Protein AF-A0A349QXK0-F1 (afdb_monomer_lite)

Structure (mmCIF, N/CA/C/O backbone):
data_AF-A0A349QXK0-F1
#
_entry.id   AF-A0A349QXK0-F1
#
loop_
_atom_site.group_PDB
_atom_site.id
_atom_site.type_symbol
_atom_site.label_atom_id
_atom_site.label_alt_id
_atom_site.label_comp_id
_atom_site.label_asym_id
_atom_site.label_entity_id
_atom_site.label_seq_id
_atom_site.pdbx_PDB_ins_code
_atom_site.Cartn_x
_atom_site.Cartn_y
_atom_site.Cartn_z
_atom_site.occupancy
_atom_site.B_iso_or_equiv
_atom_site.auth_seq_id
_atom_site.auth_comp_id
_atom_site.auth_asym_id
_atom_site.auth_atom_id
_atom_site.pdbx_PDB_model_num
ATOM 1 N N . ALA A 1 1 ? -2.254 -8.155 0.607 1.00 58.53 1 ALA A N 1
ATOM 2 C CA . ALA A 1 1 ? -0.820 -8.429 0.805 1.00 58.53 1 ALA A CA 1
ATOM 3 C C . ALA A 1 1 ? -0.044 -7.136 0.569 1.00 58.53 1 ALA A C 1
ATOM 5 O O . ALA A 1 1 ? 0.030 -6.718 -0.578 1.00 58.53 1 ALA A O 1
ATOM 6 N N . PRO A 1 2 ? 0.496 -6.487 1.614 1.00 61.28 2 PRO A N 1
ATOM 7 C CA . PRO A 1 2 ? 1.165 -5.187 1.478 1.00 61.28 2 PRO A CA 1
ATOM 8 C C . PRO A 1 2 ? 2.368 -5.225 0.517 1.00 61.28 2 PRO A C 1
ATOM 10 O O . PRO A 1 2 ? 2.682 -4.225 -0.120 1.00 61.28 2 PRO A O 1
ATOM 13 N N . LEU A 1 3 ? 3.011 -6.390 0.374 1.00 63.22 3 LEU A N 1
ATOM 14 C CA . LEU A 1 3 ? 4.123 -6.616 -0.550 1.00 63.22 3 LEU A CA 1
ATOM 15 C C . LEU A 1 3 ? 3.700 -6.568 -2.027 1.00 63.22 3 LEU A C 1
ATOM 17 O O . LEU A 1 3 ? 4.463 -6.087 -2.855 1.00 63.22 3 LEU A O 1
ATOM 21 N N . ALA A 1 4 ? 2.486 -7.020 -2.356 1.00 72.19 4 ALA A N 1
ATOM 22 C CA . ALA A 1 4 ? 1.975 -6.990 -3.727 1.00 72.19 4 ALA A CA 1
ATOM 23 C C . ALA A 1 4 ? 1.732 -5.552 -4.206 1.00 72.19 4 ALA A C 1
ATOM 25 O O . ALA A 1 4 ? 2.012 -5.239 -5.357 1.00 72.19 4 ALA A O 1
ATOM 26 N N . ASP A 1 5 ? 1.283 -4.664 -3.312 1.00 74.56 5 ASP A N 1
ATOM 27 C CA . ASP A 1 5 ? 1.100 -3.245 -3.634 1.00 74.56 5 ASP A CA 1
ATOM 28 C C . ASP A 1 5 ? 2.465 -2.528 -3.806 1.00 74.56 5 ASP A C 1
ATOM 30 O O . ASP A 1 5 ? 2.615 -1.674 -4.676 1.00 74.56 5 ASP A O 1
ATOM 34 N N . ILE A 1 6 ? 3.495 -2.908 -3.031 1.00 74.31 6 ILE A N 1
ATOM 35 C CA . ILE A 1 6 ? 4.876 -2.410 -3.216 1.00 74.31 6 ILE A CA 1
ATOM 36 C C . ILE A 1 6 ? 5.444 -2.903 -4.548 1.00 74.31 6 ILE A C 1
ATOM 38 O O . ILE A 1 6 ? 6.015 -2.124 -5.306 1.00 74.31 6 ILE A O 1
ATOM 42 N N . PHE A 1 7 ? 5.268 -4.190 -4.847 1.00 71.44 7 PHE A N 1
ATOM 43 C CA . PHE A 1 7 ? 5.701 -4.784 -6.106 1.00 71.44 7 PHE A CA 1
ATOM 44 C C . PHE A 1 7 ? 5.003 -4.126 -7.297 1.00 71.44 7 PHE A C 1
ATOM 46 O O . PHE A 1 7 ? 5.656 -3.797 -8.280 1.00 71.44 7 PHE A O 1
ATOM 53 N N . MET A 1 8 ? 3.709 -3.826 -7.166 1.00 75.56 8 MET A N 1
ATOM 54 C CA . MET A 1 8 ? 2.969 -3.002 -8.114 1.00 75.56 8 MET A CA 1
ATOM 55 C C . MET A 1 8 ? 3.605 -1.622 -8.290 1.00 75.56 8 MET A C 1
ATOM 57 O O . MET A 1 8 ? 3.776 -1.200 -9.425 1.00 75.56 8 MET A O 1
ATOM 61 N N . LEU A 1 9 ? 3.921 -0.901 -7.212 1.00 76.38 9 LEU A N 1
ATOM 62 C CA . LEU A 1 9 ? 4.516 0.435 -7.309 1.00 76.38 9 LEU A CA 1
ATOM 63 C C . LEU A 1 9 ? 5.865 0.395 -8.027 1.00 76.38 9 LEU A C 1
ATOM 65 O O . LEU A 1 9 ? 6.094 1.187 -8.934 1.00 76.38 9 LEU A O 1
ATOM 69 N N . PHE A 1 10 ? 6.725 -0.563 -7.681 1.00 77.81 10 PHE A N 1
ATOM 70 C CA . PHE A 1 10 ? 7.987 -0.784 -8.390 1.00 77.81 10 PHE A CA 1
ATOM 71 C C . PHE A 1 10 ? 7.766 -1.114 -9.865 1.00 77.81 10 PHE A C 1
ATOM 73 O O . PHE A 1 10 ? 8.476 -0.605 -10.728 1.00 77.81 10 PHE A O 1
ATOM 80 N N . SER A 1 11 ? 6.761 -1.935 -10.153 1.00 73.00 11 SER A N 1
ATOM 81 C CA . SER A 1 11 ? 6.412 -2.331 -11.509 1.00 73.00 11 SER A CA 1
ATOM 82 C C . SER A 1 11 ? 5.839 -1.161 -12.323 1.00 73.00 11 SER A C 1
ATOM 84 O O . SER A 1 11 ? 6.241 -0.974 -13.464 1.00 73.00 11 SER A O 1
ATOM 86 N N . LEU A 1 12 ? 4.980 -0.320 -11.734 1.00 73.69 12 LEU A N 1
ATOM 87 C CA . LEU A 1 12 ? 4.449 0.915 -12.329 1.00 73.69 12 LEU A CA 1
ATOM 88 C C . LEU A 1 12 ? 5.565 1.909 -12.634 1.00 73.69 12 LEU A C 1
ATOM 90 O O . LEU A 1 12 ? 5.604 2.479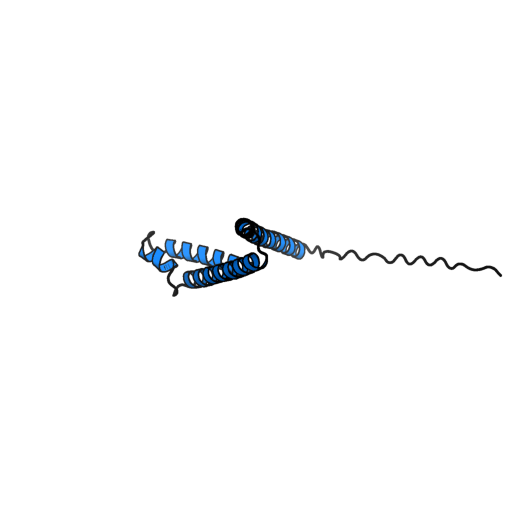 -13.718 1.00 73.69 12 LEU A O 1
ATOM 94 N N . VAL A 1 13 ? 6.480 2.098 -11.684 1.00 76.75 13 VAL A N 1
ATOM 95 C CA . VAL A 1 13 ? 7.639 2.979 -11.846 1.00 76.75 13 VAL A CA 1
ATOM 96 C C . VAL A 1 13 ? 8.541 2.453 -12.963 1.00 76.75 13 VAL A C 1
ATOM 98 O O . VAL A 1 13 ? 8.901 3.209 -13.858 1.00 76.75 13 VAL A O 1
ATOM 101 N N . SER A 1 14 ? 8.834 1.151 -12.981 1.00 72.25 14 SER A N 1
ATOM 102 C CA . SER A 1 14 ? 9.607 0.507 -14.050 1.00 72.25 14 SER A CA 1
ATOM 103 C C . SER A 1 14 ? 8.918 0.598 -15.418 1.00 72.25 14 SER A C 1
ATOM 105 O O . SER A 1 14 ? 9.579 0.909 -16.407 1.00 72.25 14 SER A O 1
ATOM 107 N N . GLY A 1 15 ? 7.600 0.392 -15.482 1.00 72.75 15 GLY A N 1
ATOM 108 C CA . GLY A 1 15 ? 6.805 0.550 -16.699 1.00 72.75 15 GLY A CA 1
ATOM 109 C C . GLY A 1 15 ? 6.789 1.994 -17.202 1.00 72.75 15 GLY A C 1
ATOM 110 O O . GLY A 1 15 ? 6.918 2.228 -18.400 1.00 72.75 15 GLY A O 1
ATOM 111 N N . LEU A 1 16 ? 6.721 2.975 -16.298 1.00 70.56 16 LEU A N 1
ATOM 112 C CA . LEU A 1 16 ? 6.795 4.396 -16.639 1.00 70.56 16 LEU A CA 1
ATOM 113 C C . LEU A 1 16 ? 8.179 4.787 -17.182 1.00 70.56 16 LEU A C 1
ATOM 115 O O . LEU A 1 16 ? 8.261 5.524 -18.161 1.00 70.56 16 LEU A O 1
ATOM 119 N N . PHE A 1 17 ? 9.260 4.260 -16.599 1.00 69.12 17 PHE A N 1
ATOM 120 C CA . PHE A 1 17 ? 10.612 4.439 -17.137 1.00 69.12 17 PHE A CA 1
ATOM 121 C C . PHE A 1 17 ? 10.774 3.782 -18.516 1.00 69.12 17 PHE A C 1
ATOM 123 O O . PHE A 1 17 ? 11.395 4.372 -19.394 1.00 69.12 17 PHE A O 1
ATOM 130 N N . SER A 1 18 ? 10.140 2.629 -18.748 1.00 66.19 18 SER A N 1
ATOM 131 C CA . SER A 1 18 ? 10.135 1.964 -20.059 1.00 66.19 18 SER A CA 1
ATOM 132 C C . SER A 1 18 ? 9.430 2.793 -21.146 1.00 66.19 18 SER A C 1
ATOM 134 O O . SER A 1 18 ? 9.907 2.865 -22.277 1.00 66.19 18 SER A O 1
ATOM 136 N N . LEU A 1 19 ? 8.347 3.502 -20.807 1.00 62.22 19 LEU A N 1
ATOM 137 C CA . LEU A 1 19 ? 7.694 4.458 -21.716 1.00 62.22 19 LEU A CA 1
ATOM 138 C C . LEU A 1 19 ? 8.530 5.712 -21.982 1.00 62.22 19 LEU A C 1
ATOM 140 O O . LEU A 1 19 ? 8.327 6.372 -22.994 1.00 62.22 19 LEU A O 1
ATOM 144 N N . SER A 1 20 ? 9.429 6.068 -21.065 1.00 61.25 20 SER A N 1
ATOM 145 C CA . SER A 1 20 ? 10.338 7.202 -21.239 1.00 61.25 20 SER A CA 1
ATOM 146 C C . SER A 1 20 ? 11.501 6.877 -22.180 1.00 61.25 20 SER A C 1
ATOM 148 O O . SER A 1 20 ? 12.104 7.797 -22.725 1.00 61.25 20 SER A O 1
ATOM 150 N N . GLU A 1 21 ? 11.827 5.595 -22.358 1.00 61.56 21 GLU A N 1
ATOM 151 C CA . GLU A 1 21 ? 12.903 5.118 -23.234 1.00 61.56 21 GLU A CA 1
ATOM 152 C C . GLU A 1 21 ? 12.422 4.942 -24.689 1.00 61.56 21 GLU A C 1
ATOM 154 O O . GLU A 1 21 ? 13.164 5.187 -25.641 1.00 61.56 21 GLU A O 1
ATOM 159 N N . VAL A 1 22 ? 11.140 4.605 -24.880 1.00 58.53 22 VAL A N 1
ATOM 160 C CA . VAL A 1 22 ? 10.479 4.580 -26.192 1.00 58.53 22 VAL A CA 1
ATOM 161 C C . VAL A 1 22 ? 9.921 5.974 -26.485 1.00 58.53 22 VAL A C 1
ATOM 163 O O . VAL A 1 22 ? 8.906 6.353 -25.922 1.00 58.53 22 VAL A O 1
ATOM 166 N N . ASN A 1 23 ? 10.584 6.745 -27.354 1.00 58.84 23 ASN A N 1
ATOM 167 C CA . ASN A 1 23 ? 10.232 8.119 -27.755 1.00 58.84 23 ASN A CA 1
ATOM 168 C C . ASN A 1 23 ? 8.716 8.389 -27.972 1.00 58.84 23 ASN A C 1
ATOM 170 O O . ASN A 1 23 ? 8.225 8.386 -29.101 1.00 58.84 23 ASN A O 1
ATOM 174 N N . GLY A 1 24 ? 8.000 8.716 -26.892 1.00 59.62 24 GLY A N 1
ATOM 175 C CA . GLY A 1 24 ? 6.651 9.282 -26.893 1.00 59.62 24 GLY A CA 1
ATOM 176 C C . GLY A 1 24 ? 5.523 8.322 -26.496 1.00 59.62 24 GLY A C 1
ATOM 177 O O . GLY A 1 24 ? 5.556 7.121 -26.765 1.00 59.62 24 GLY A O 1
ATOM 178 N N . ILE A 1 25 ? 4.477 8.910 -25.895 1.00 64.88 25 ILE A N 1
ATOM 179 C CA . ILE A 1 25 ? 3.187 8.293 -25.541 1.00 64.88 25 ILE A CA 1
ATOM 180 C C . ILE A 1 25 ? 2.478 7.836 -26.828 1.00 64.88 25 ILE A C 1
ATOM 182 O O . ILE A 1 25 ? 1.567 8.481 -27.342 1.00 64.88 25 ILE A O 1
ATOM 186 N N . SER A 1 26 ? 2.945 6.738 -27.402 1.00 67.25 26 SER A N 1
ATOM 187 C CA . SER A 1 26 ? 2.331 6.086 -28.548 1.00 67.25 26 SER A CA 1
ATOM 188 C C . SER A 1 26 ? 1.266 5.105 -28.057 1.00 67.25 26 SER A C 1
ATOM 190 O O . SER A 1 26 ? 1.421 4.457 -27.018 1.00 67.25 26 SER A O 1
ATOM 192 N N . TRP A 1 27 ? 0.172 4.969 -28.811 1.00 64.88 27 TRP A N 1
ATOM 193 C CA . TRP A 1 27 ? -0.893 3.992 -28.530 1.00 64.88 27 TRP A CA 1
ATOM 194 C C . TRP A 1 27 ? -0.353 2.557 -28.397 1.00 64.88 27 TRP A C 1
ATOM 196 O O . TRP A 1 27 ? -0.876 1.763 -27.619 1.00 64.88 27 TRP A O 1
ATOM 206 N N . THR A 1 28 ? 0.733 2.248 -29.107 1.00 66.69 28 THR A N 1
ATOM 207 C CA . THR A 1 28 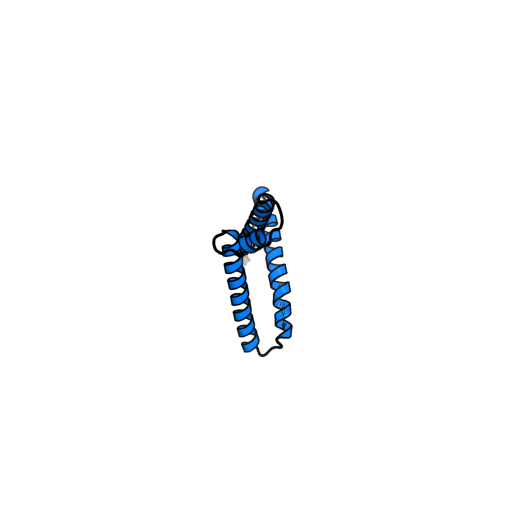? 1.465 0.979 -29.031 1.00 66.69 28 THR A CA 1
ATOM 208 C C . THR A 1 28 ? 2.278 0.839 -27.742 1.00 66.69 28 THR A C 1
ATOM 210 O O . THR A 1 28 ? 2.310 -0.251 -27.179 1.00 66.69 28 THR A O 1
ATOM 213 N N . GLY A 1 29 ? 2.870 1.920 -27.224 1.00 65.62 29 GLY A N 1
ATOM 214 C CA . GLY A 1 29 ? 3.531 1.939 -25.914 1.00 65.62 29 GLY A CA 1
ATOM 215 C C . GLY A 1 29 ? 2.549 1.724 -24.760 1.00 65.62 29 GLY A C 1
ATOM 216 O O . GLY A 1 29 ? 2.795 0.895 -23.886 1.00 65.62 29 GLY A O 1
ATOM 217 N N . ILE A 1 30 ? 1.383 2.382 -24.799 1.00 63.62 30 ILE A N 1
ATOM 218 C CA . ILE A 1 30 ? 0.313 2.178 -23.806 1.00 63.62 30 ILE A CA 1
ATOM 219 C C . ILE A 1 30 ? -0.244 0.750 -23.887 1.00 63.62 30 ILE A C 1
ATOM 221 O O . ILE A 1 30 ? -0.406 0.097 -22.859 1.00 63.62 30 ILE A O 1
ATOM 225 N N . ALA A 1 31 ? -0.501 0.226 -25.089 1.00 66.44 31 ALA A N 1
ATOM 226 C CA . ALA A 1 31 ? -0.933 -1.163 -25.257 1.00 66.44 31 ALA A CA 1
ATOM 227 C C . ALA A 1 31 ? 0.146 -2.165 -24.799 1.00 66.44 31 ALA A C 1
ATOM 229 O O . ALA A 1 31 ? -0.176 -3.213 -24.241 1.00 66.44 31 ALA A O 1
ATOM 230 N N . GLY A 1 32 ? 1.427 -1.820 -24.964 1.00 65.06 32 GLY A N 1
ATOM 231 C CA . GLY A 1 32 ? 2.567 -2.590 -24.471 1.00 65.06 32 GLY A CA 1
ATOM 232 C C . GLY A 1 32 ? 2.601 -2.717 -22.945 1.00 65.06 32 GLY A C 1
ATOM 233 O O . GLY A 1 32 ? 2.923 -3.792 -22.441 1.00 65.06 32 GLY 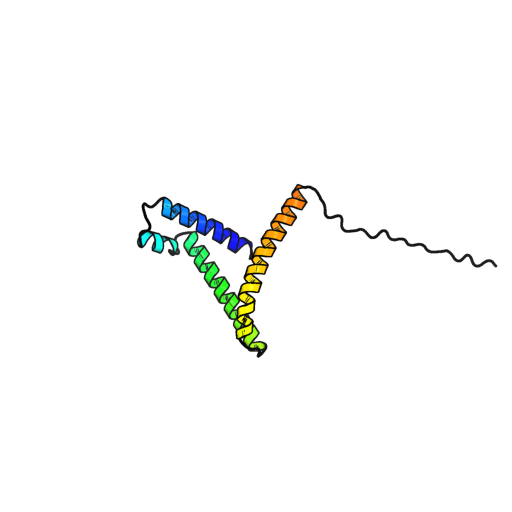A O 1
ATOM 234 N N . LEU A 1 33 ? 2.189 -1.687 -22.200 1.00 63.31 33 LEU A N 1
ATOM 235 C CA . LEU A 1 33 ? 2.071 -1.753 -20.734 1.00 63.31 33 LEU A CA 1
ATOM 236 C C . LEU A 1 33 ? 1.050 -2.796 -20.269 1.00 63.31 33 LEU A C 1
ATOM 238 O O . LEU A 1 33 ? 1.278 -3.486 -19.281 1.00 63.31 33 LEU A O 1
ATOM 242 N N . PHE A 1 34 ? -0.068 -2.929 -20.982 1.00 61.38 34 PHE A N 1
ATOM 243 C CA . PHE A 1 34 ? -1.101 -3.921 -20.671 1.00 61.38 34 PHE A CA 1
ATOM 244 C C . PHE A 1 34 ? -0.819 -5.299 -21.287 1.00 61.38 34 PHE A C 1
ATOM 246 O O . PHE A 1 34 ? -1.582 -6.239 -21.065 1.00 61.38 34 PHE A O 1
ATOM 253 N N . SER A 1 35 ? 0.273 -5.446 -22.045 1.00 64.94 35 SER A N 1
ATOM 254 C CA . SER A 1 35 ? 0.667 -6.732 -22.613 1.00 64.94 35 SER A CA 1
ATOM 255 C C . SER A 1 35 ? 1.080 -7.707 -21.512 1.00 64.94 35 SER A C 1
ATOM 257 O O . SER A 1 35 ? 1.951 -7.422 -20.689 1.00 64.94 35 SER A O 1
ATOM 259 N N . LEU A 1 36 ? 0.490 -8.903 -21.547 1.00 60.41 36 LEU A N 1
ATOM 260 C CA . LEU A 1 36 ? 0.735 -10.008 -20.610 1.00 60.41 36 LEU A CA 1
ATOM 261 C C . LEU A 1 36 ? 2.177 -10.554 -20.685 1.00 60.41 36 LEU A C 1
ATOM 263 O O . LEU A 1 36 ? 2.593 -11.309 -19.814 1.00 60.41 36 LEU A O 1
ATOM 267 N N . HIS A 1 37 ? 2.938 -10.165 -21.716 1.00 58.38 37 HIS A N 1
ATOM 268 C CA . HIS A 1 37 ? 4.343 -10.538 -21.904 1.00 58.38 37 HIS A CA 1
ATOM 269 C C . HIS A 1 37 ? 5.333 -9.639 -21.151 1.00 58.38 37 HIS A C 1
ATOM 271 O O . HIS A 1 37 ? 6.480 -10.031 -20.950 1.00 58.38 37 HIS A O 1
ATOM 277 N N . ASN A 1 38 ? 4.909 -8.446 -20.726 1.00 60.84 38 ASN A N 1
ATOM 278 C CA . ASN A 1 38 ? 5.733 -7.566 -19.909 1.00 60.84 38 ASN A CA 1
ATOM 279 C C . ASN A 1 38 ? 5.466 -7.860 -18.430 1.00 60.84 38 ASN A C 1
ATOM 281 O O . ASN A 1 38 ? 4.310 -7.984 -18.017 1.00 60.84 38 ASN A O 1
ATOM 285 N N . GLY A 1 39 ? 6.525 -7.917 -17.612 1.00 63.34 39 GLY A N 1
ATOM 286 C CA . GLY A 1 39 ? 6.405 -8.169 -16.168 1.00 63.34 39 GLY A CA 1
ATOM 287 C C . GLY A 1 39 ? 5.422 -7.219 -15.467 1.00 63.34 39 GLY A C 1
ATOM 288 O O . GLY A 1 39 ? 4.777 -7.606 -14.500 1.00 63.34 39 GLY A O 1
ATOM 289 N N . PHE A 1 40 ? 5.231 -6.011 -16.006 1.00 66.62 40 PHE A N 1
ATOM 290 C CA . PHE A 1 40 ? 4.243 -5.040 -15.538 1.00 66.62 40 PHE A CA 1
ATOM 291 C C . PHE A 1 40 ? 2.782 -5.447 -15.788 1.00 66.62 40 PHE A C 1
ATOM 293 O O . PHE A 1 40 ? 1.974 -5.458 -14.854 1.00 66.62 40 PHE A O 1
ATOM 300 N N . GLY A 1 41 ? 2.440 -5.834 -17.020 1.00 69.25 41 GLY A N 1
ATOM 301 C CA . GLY A 1 41 ? 1.069 -6.192 -17.393 1.00 69.25 41 GLY A CA 1
ATOM 302 C C . GLY A 1 41 ? 0.575 -7.441 -16.662 1.00 69.25 41 GLY A C 1
ATOM 303 O O . GLY A 1 41 ? -0.565 -7.491 -16.201 1.00 69.25 41 GLY A O 1
ATOM 304 N N . GLN A 1 42 ? 1.460 -8.420 -16.464 1.00 70.69 42 GLN A N 1
ATOM 305 C CA . GLN A 1 42 ? 1.140 -9.642 -15.729 1.00 70.69 42 GLN A CA 1
ATOM 306 C C . GLN A 1 42 ? 0.823 -9.368 -14.248 1.00 70.69 42 GLN A C 1
ATOM 308 O O . GLN A 1 42 ? -0.146 -9.905 -13.707 1.00 70.69 42 GLN A O 1
ATOM 313 N N . VAL A 1 43 ? 1.601 -8.502 -13.591 1.00 73.88 43 VAL A N 1
ATOM 314 C CA . VAL A 1 43 ? 1.392 -8.132 -12.180 1.00 73.88 43 VAL A CA 1
ATOM 315 C C . VAL A 1 43 ? 0.105 -7.338 -12.002 1.00 73.88 43 VAL A C 1
ATOM 317 O O . VAL A 1 43 ? -0.666 -7.622 -11.085 1.00 73.88 43 VAL A O 1
ATOM 320 N N . MET A 1 44 ? -0.162 -6.390 -12.903 1.00 74.94 44 MET A N 1
ATOM 321 C CA . MET A 1 44 ? -1.426 -5.653 -12.939 1.00 74.94 44 MET A CA 1
ATOM 322 C C . MET A 1 44 ? -2.631 -6.580 -13.090 1.00 74.94 44 MET A C 1
ATOM 324 O O . MET A 1 44 ? -3.607 -6.449 -12.350 1.00 74.94 44 MET A O 1
ATOM 328 N N . PHE A 1 45 ? -2.556 -7.545 -14.009 1.00 79.62 45 PHE A N 1
ATOM 329 C CA . PHE A 1 45 ? -3.642 -8.487 -14.253 1.00 79.62 45 PHE A CA 1
ATOM 330 C C . PHE A 1 45 ? -3.942 -9.355 -13.024 1.00 79.62 45 PHE A C 1
ATOM 332 O O . PHE A 1 45 ? -5.090 -9.419 -12.580 1.00 79.62 45 PHE A O 1
ATOM 339 N N . TYR A 1 46 ? -2.919 -9.970 -12.420 1.00 77.25 46 TYR A N 1
ATOM 340 C CA . TYR A 1 46 ? -3.105 -10.762 -11.201 1.00 77.25 46 TYR A CA 1
ATOM 341 C C . TYR A 1 46 ? -3.605 -9.922 -10.026 1.00 77.25 46 TYR A C 1
ATOM 343 O O . TYR A 1 46 ? -4.396 -10.409 -9.219 1.00 77.25 46 TYR A O 1
ATOM 351 N N . TYR A 1 47 ? -3.189 -8.658 -9.934 1.00 76.94 47 TYR A N 1
ATOM 352 C CA . TYR A 1 47 ? -3.697 -7.754 -8.911 1.00 76.94 47 TYR A CA 1
ATOM 353 C C . TYR A 1 47 ? -5.180 -7.448 -9.100 1.00 76.94 47 TYR A C 1
ATOM 355 O O . TYR A 1 47 ? -5.957 -7.538 -8.150 1.00 76.94 47 TYR A O 1
ATOM 363 N N . PHE A 1 48 ? -5.584 -7.112 -10.324 1.00 81.81 48 PHE A N 1
ATOM 364 C CA . PHE A 1 48 ? -6.980 -6.837 -10.631 1.00 81.81 48 PHE A CA 1
ATOM 365 C C . PHE A 1 48 ? -7.849 -8.068 -10.364 1.00 81.81 48 PHE A C 1
ATOM 367 O O . PHE A 1 48 ? -8.895 -7.956 -9.729 1.00 81.81 48 PHE A O 1
ATOM 374 N N . LEU A 1 49 ? -7.371 -9.254 -10.752 1.00 84.81 49 LEU A N 1
ATOM 375 C CA . LEU A 1 49 ? -8.023 -10.524 -10.452 1.00 84.81 49 LEU A CA 1
ATOM 376 C C . LEU A 1 49 ? -8.154 -10.751 -8.939 1.00 84.81 49 LEU A C 1
ATOM 378 O O . LEU A 1 49 ? -9.223 -11.118 -8.461 1.00 84.81 49 LEU A O 1
ATOM 382 N N . PHE A 1 50 ? -7.102 -10.473 -8.168 1.00 80.44 50 PHE A N 1
ATOM 383 C CA . PHE A 1 50 ? -7.135 -10.579 -6.710 1.00 80.44 50 PHE A CA 1
ATOM 384 C C . PHE A 1 50 ? -8.164 -9.629 -6.080 1.00 80.44 50 PHE A C 1
ATOM 386 O O . PHE A 1 50 ? -8.948 -10.053 -5.235 1.00 80.44 50 PHE A O 1
ATOM 393 N N . VAL A 1 51 ? -8.200 -8.360 -6.501 1.00 79.62 51 VAL A N 1
ATOM 394 C CA . VAL A 1 51 ? -9.182 -7.375 -6.013 1.00 79.62 51 VAL A CA 1
ATOM 395 C C . VAL A 1 51 ? -10.602 -7.764 -6.416 1.00 79.62 51 VAL A C 1
ATOM 397 O O . VAL A 1 51 ? -11.524 -7.625 -5.616 1.00 79.62 51 VAL A O 1
ATOM 400 N N . PHE A 1 52 ? -10.786 -8.284 -7.628 1.00 84.62 52 PHE A N 1
ATOM 401 C CA . PHE A 1 52 ? -12.080 -8.752 -8.107 1.00 84.62 52 PHE A CA 1
ATOM 402 C C . PHE A 1 52 ? -12.598 -9.929 -7.274 1.00 84.62 52 PHE A C 1
ATOM 404 O O . PHE A 1 52 ? -13.748 -9.925 -6.840 1.00 84.62 52 PHE A O 1
ATOM 411 N N . VAL A 1 53 ? -11.737 -10.908 -6.991 1.00 84.06 53 VA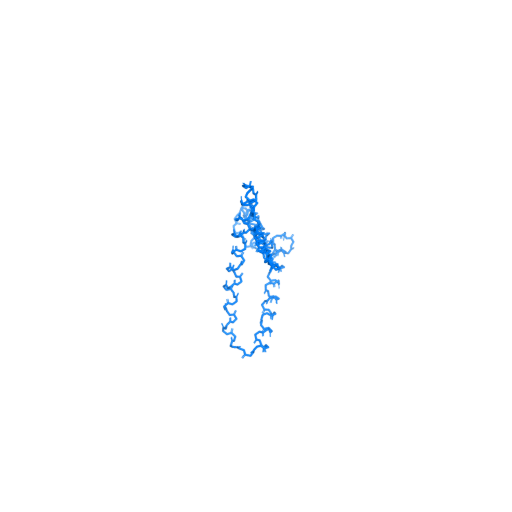L A N 1
ATOM 412 C CA . VAL A 1 53 ? -12.067 -12.044 -6.123 1.00 84.06 53 VAL A CA 1
ATOM 413 C C . VAL A 1 53 ? -12.371 -11.572 -4.696 1.00 84.06 53 VAL A C 1
ATOM 415 O O . VAL A 1 53 ? -13.365 -11.997 -4.114 1.00 84.06 53 VAL A O 1
ATOM 418 N N . ASP A 1 54 ? -11.580 -10.651 -4.141 1.00 80.81 54 ASP A N 1
ATOM 419 C CA . ASP A 1 54 ? -11.819 -10.062 -2.813 1.00 80.81 54 ASP A CA 1
ATOM 420 C C . ASP A 1 54 ? -13.173 -9.331 -2.747 1.00 80.81 54 ASP A C 1
ATOM 422 O O . ASP A 1 54 ? -13.923 -9.484 -1.782 1.00 80.81 54 ASP A O 1
ATOM 426 N N . MET A 1 55 ? -13.533 -8.605 -3.810 1.00 75.25 55 MET A N 1
ATOM 427 C CA . MET A 1 55 ? -14.834 -7.951 -3.941 1.00 75.25 55 MET A CA 1
ATOM 428 C C . MET A 1 55 ? -15.980 -8.962 -4.058 1.00 75.25 55 MET A C 1
ATOM 430 O O . MET A 1 55 ? -17.044 -8.765 -3.472 1.00 75.25 55 MET A O 1
ATOM 434 N N . PHE A 1 56 ? -15.765 -10.066 -4.774 1.00 83.44 56 PHE A N 1
ATOM 435 C CA . PHE A 1 56 ? -16.742 -11.142 -4.899 1.00 83.44 56 PHE A CA 1
ATOM 436 C C . PHE A 1 56 ? -17.033 -11.801 -3.543 1.00 83.44 56 PHE A C 1
ATOM 438 O O . PHE A 1 56 ? -18.195 -11.958 -3.168 1.00 83.44 56 PHE A O 1
ATOM 445 N N . PHE A 1 57 ? -15.993 -12.108 -2.762 1.00 81.00 57 PHE A N 1
ATOM 446 C CA . PHE A 1 57 ? -16.150 -12.642 -1.408 1.00 81.00 57 PHE A CA 1
ATOM 447 C C . PHE A 1 57 ? -16.831 -11.651 -0.460 1.00 81.00 57 PHE A C 1
ATOM 449 O O . PHE A 1 57 ? -17.712 -12.049 0.302 1.00 81.00 57 PHE A O 1
ATOM 456 N N . ALA A 1 58 ? -16.480 -10.364 -0.531 1.00 73.19 58 ALA A N 1
ATOM 457 C CA . ALA A 1 58 ? -17.161 -9.332 0.245 1.00 73.19 58 ALA A CA 1
ATOM 458 C C . ALA A 1 58 ? -18.650 -9.235 -0.136 1.00 73.19 58 ALA A C 1
ATOM 460 O O . ALA A 1 58 ? -19.507 -9.202 0.742 1.00 73.19 58 ALA A O 1
ATOM 461 N N . GLY A 1 59 ? -18.979 -9.282 -1.429 1.00 75.94 59 GLY A N 1
ATOM 462 C CA . GLY A 1 59 ? -20.363 -9.294 -1.905 1.00 75.94 59 GLY A CA 1
ATOM 463 C C . GLY A 1 59 ? -21.171 -10.494 -1.397 1.00 75.94 59 GLY A C 1
ATOM 464 O O . GLY A 1 59 ? -22.330 -10.334 -1.012 1.00 75.94 59 GLY A O 1
ATOM 465 N N . ILE A 1 60 ? -20.563 -11.684 -1.335 1.00 78.06 60 ILE A N 1
ATOM 466 C CA . ILE A 1 60 ? -21.199 -12.881 -0.759 1.00 78.06 60 ILE A CA 1
ATOM 467 C C . ILE A 1 60 ? -21.444 -12.706 0.745 1.00 78.06 60 ILE A C 1
ATOM 469 O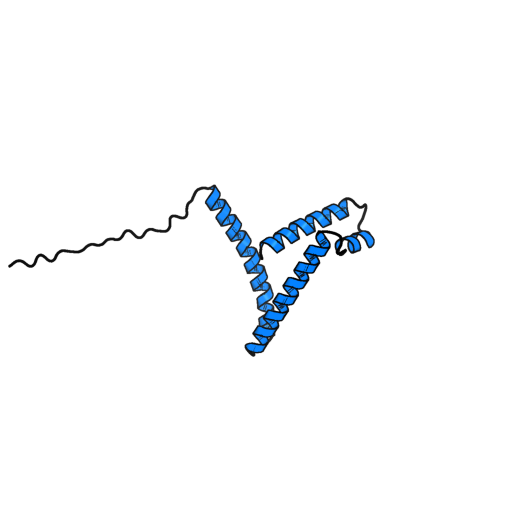 O . ILE A 1 60 ? -22.540 -13.013 1.210 1.00 78.06 60 ILE A O 1
ATOM 473 N N . ALA A 1 61 ? -20.470 -12.181 1.494 1.00 76.75 61 ALA A N 1
ATOM 474 C CA . ALA A 1 61 ? -20.606 -11.958 2.934 1.00 76.75 61 ALA A CA 1
ATOM 475 C C . ALA A 1 61 ? -21.747 -10.976 3.263 1.00 76.75 61 ALA A C 1
ATOM 477 O O .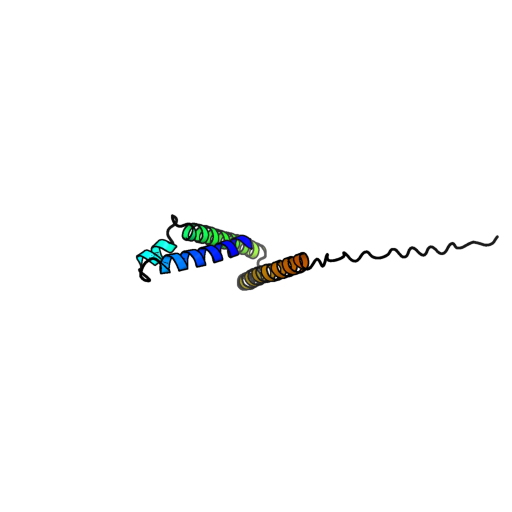 ALA A 1 61 ? -22.601 -11.285 4.088 1.00 76.75 61 ALA A O 1
ATOM 478 N N . PHE A 1 62 ? -21.846 -9.856 2.537 1.00 68.81 62 PHE A N 1
ATOM 479 C CA . PHE A 1 62 ? -22.944 -8.895 2.712 1.00 68.81 62 PHE A CA 1
ATOM 480 C C . PHE A 1 62 ? -24.312 -9.480 2.339 1.00 68.81 62 PHE A C 1
ATOM 482 O O . PHE A 1 62 ? -25.311 -9.193 2.997 1.00 68.81 62 PHE A O 1
ATOM 489 N N . LYS A 1 63 ? -24.371 -10.340 1.312 1.00 73.38 63 LYS A N 1
ATOM 490 C CA . LYS A 1 63 ? -25.600 -11.071 0.968 1.00 73.38 63 LYS A CA 1
ATOM 491 C C . LYS A 1 63 ? -26.035 -12.016 2.096 1.00 73.38 63 LYS A C 1
ATOM 493 O O . LYS A 1 63 ? -27.233 -12.200 2.285 1.00 73.38 63 LYS A O 1
ATOM 498 N N . MET A 1 64 ? -25.087 -12.609 2.827 1.00 71.94 64 MET A N 1
ATOM 499 C CA . MET A 1 64 ? -25.369 -13.481 3.973 1.00 71.94 64 MET A CA 1
ATOM 500 C C . MET A 1 64 ? -25.804 -12.707 5.227 1.00 71.94 64 MET A C 1
ATOM 502 O O . MET A 1 64 ? -26.622 -13.223 5.980 1.00 71.94 64 MET A O 1
ATOM 506 N N . GLU A 1 65 ? -25.309 -11.485 5.439 1.00 70.75 65 GLU A N 1
ATOM 507 C CA . GLU A 1 65 ? -25.710 -10.626 6.569 1.00 70.75 65 GLU A CA 1
ATOM 508 C C . GLU A 1 65 ? -27.059 -9.911 6.365 1.00 70.75 65 GLU A C 1
ATOM 510 O O . GLU A 1 65 ? -27.644 -9.432 7.332 1.00 70.75 65 GLU A O 1
ATOM 515 N N . GLY A 1 66 ? -27.594 -9.848 5.138 1.00 64.62 66 GLY A N 1
ATOM 516 C CA . GLY A 1 66 ? -28.906 -9.236 4.860 1.00 64.62 66 GLY A CA 1
ATOM 517 C C . GLY A 1 66 ? -28.949 -7.707 5.023 1.00 64.62 66 GLY A C 1
ATOM 518 O O . GLY A 1 66 ? -30.021 -7.102 5.000 1.00 64.62 66 GLY A O 1
ATOM 519 N N . GLU A 1 67 ? -27.786 -7.077 5.172 1.00 61.94 67 GLU A N 1
ATOM 520 C CA . GLU A 1 67 ? -27.599 -5.636 5.330 1.00 61.94 67 GLU A CA 1
ATOM 521 C C . GLU A 1 67 ? -27.580 -4.901 3.976 1.00 61.94 67 GLU A C 1
ATOM 523 O O . GLU A 1 67 ? -27.334 -5.473 2.909 1.00 61.94 67 GLU A O 1
ATOM 528 N N . LYS A 1 68 ? -27.830 -3.586 3.999 1.00 65.12 68 LYS A N 1
ATOM 529 C CA . LYS A 1 68 ? -27.834 -2.757 2.783 1.00 65.12 68 LYS A CA 1
ATOM 530 C C . LYS A 1 68 ? -26.456 -2.778 2.114 1.00 65.12 68 LYS A C 1
ATOM 532 O O . LYS A 1 68 ? -25.461 -2.381 2.719 1.00 65.12 68 LYS A O 1
ATOM 537 N N . LEU A 1 69 ? -26.426 -3.091 0.813 1.00 62.88 69 LEU A N 1
ATOM 538 C CA . LEU A 1 69 ? -25.220 -3.052 -0.032 1.00 62.88 69 LEU A CA 1
ATOM 539 C C . LEU A 1 69 ? -24.478 -1.699 -0.003 1.00 62.88 69 LEU A C 1
ATOM 541 O O . LEU A 1 69 ? -23.308 -1.639 -0.361 1.00 62.88 69 LEU A O 1
ATOM 545 N N . SER A 1 70 ? -25.116 -0.609 0.434 1.00 62.69 70 SER A N 1
ATOM 546 C CA . SER A 1 70 ? -24.460 0.692 0.626 1.00 62.69 70 SER A CA 1
ATOM 547 C C . SER A 1 70 ? -23.335 0.667 1.668 1.00 62.69 70 SER A C 1
ATOM 549 O O . SER A 1 70 ? -22.376 1.419 1.519 1.00 62.69 70 SER A O 1
ATOM 551 N N . ASN A 1 71 ? -23.393 -0.217 2.672 1.00 61.72 71 ASN A N 1
ATOM 552 C CA . ASN A 1 71 ? -22.325 -0.361 3.670 1.00 61.72 71 ASN A CA 1
ATOM 553 C C . ASN A 1 71 ? -21.066 -1.037 3.089 1.00 61.72 71 ASN A C 1
ATOM 555 O O . ASN A 1 71 ? -19.967 -0.846 3.608 1.00 61.72 71 ASN A O 1
ATOM 559 N N . LEU A 1 72 ? -21.185 -1.739 1.954 1.00 64.44 72 LEU A N 1
ATOM 560 C CA . LEU A 1 72 ? -20.057 -2.347 1.240 1.00 64.44 72 LEU A CA 1
ATOM 561 C C . LEU A 1 72 ? -19.072 -1.289 0.712 1.00 64.44 72 LEU A C 1
ATOM 563 O O . LEU A 1 72 ? -17.867 -1.532 0.665 1.00 64.44 72 LEU A O 1
ATOM 567 N N . ILE A 1 73 ? -19.558 -0.086 0.377 1.00 67.94 73 ILE A N 1
ATOM 568 C CA . ILE A 1 73 ? -18.708 1.029 -0.074 1.00 67.94 73 ILE A CA 1
ATOM 569 C C . ILE A 1 73 ? -17.741 1.459 1.033 1.00 67.94 73 ILE A C 1
ATOM 571 O O . ILE A 1 73 ? -16.621 1.857 0.727 1.00 67.94 73 ILE A O 1
ATOM 575 N N . TYR A 1 74 ? -18.109 1.315 2.310 1.00 68.25 74 TYR A N 1
ATOM 576 C CA . TYR A 1 74 ? -17.242 1.660 3.441 1.00 68.25 74 TYR A CA 1
ATOM 577 C C . TYR A 1 74 ? -16.028 0.725 3.579 1.00 68.25 74 TYR A C 1
ATOM 579 O O . TYR A 1 74 ? -14.993 1.109 4.132 1.00 68.25 74 TYR A O 1
ATOM 587 N N . LEU A 1 75 ? -16.111 -0.476 2.997 1.00 68.88 75 LEU A N 1
ATOM 588 C CA . LEU A 1 75 ? -15.024 -1.448 2.985 1.00 68.88 75 LEU A CA 1
ATOM 589 C C . LEU A 1 75 ? -13.850 -0.988 2.103 1.00 68.88 75 LEU A C 1
ATOM 591 O O . LEU A 1 75 ? -12.698 -1.310 2.400 1.00 68.88 75 LEU A O 1
ATOM 595 N N . PHE A 1 76 ? -14.119 -0.203 1.052 1.00 69.44 76 PHE A N 1
ATOM 596 C CA . PHE A 1 76 ? -13.090 0.338 0.157 1.00 69.44 76 PHE A CA 1
ATOM 597 C C . PHE A 1 76 ? -12.148 1.315 0.881 1.00 69.44 76 PHE A C 1
ATOM 599 O O . PHE A 1 76 ? -10.944 1.036 0.925 1.00 69.44 76 PHE A O 1
ATOM 606 N N . PRO A 1 77 ? -12.646 2.410 1.503 1.00 74.88 77 PRO A N 1
ATOM 607 C CA . PRO A 1 77 ? -11.823 3.293 2.318 1.00 74.88 77 PRO A CA 1
ATOM 608 C C . PRO A 1 77 ? -11.126 2.529 3.438 1.00 74.88 77 PRO A C 1
ATOM 610 O O . PRO A 1 77 ? -9.914 2.649 3.588 1.00 74.88 77 PRO A O 1
ATOM 613 N N . GLN A 1 78 ? -11.847 1.680 4.180 1.00 73.44 78 GLN A N 1
ATOM 614 C CA . GLN A 1 78 ? -11.274 0.932 5.299 1.00 73.44 78 GLN A CA 1
ATOM 615 C C . GLN A 1 78 ? -10.075 0.076 4.870 1.00 73.44 78 GLN A C 1
ATOM 617 O O . GLN A 1 78 ? -9.023 0.122 5.507 1.00 73.44 78 GLN A O 1
ATOM 622 N N . ARG A 1 79 ? -10.189 -0.670 3.764 1.00 74.69 79 ARG A N 1
ATOM 623 C CA . ARG A 1 79 ? -9.102 -1.518 3.252 1.00 74.69 79 ARG A CA 1
ATOM 624 C C . ARG A 1 79 ? -7.939 -0.716 2.677 1.00 74.69 79 ARG A C 1
ATOM 626 O O . ARG A 1 79 ? -6.801 -1.182 2.771 1.00 74.69 79 ARG A O 1
ATOM 633 N N . PHE A 1 80 ? -8.202 0.449 2.087 1.00 75.25 80 PHE A N 1
ATOM 634 C CA . PHE A 1 80 ? -7.156 1.338 1.586 1.00 75.25 80 PHE A CA 1
ATOM 635 C C . PHE A 1 80 ? -6.376 1.971 2.744 1.00 75.25 80 PHE A C 1
ATOM 637 O O . PHE A 1 80 ? -5.159 1.808 2.825 1.00 75.25 80 PHE A O 1
ATOM 644 N N . PHE A 1 81 ? -7.073 2.595 3.699 1.00 79.31 81 PHE A N 1
ATOM 645 C CA . PHE A 1 81 ? -6.462 3.205 4.882 1.00 79.31 81 PHE A CA 1
ATOM 646 C C . PHE A 1 81 ? -5.714 2.181 5.740 1.00 79.31 81 PHE A C 1
ATOM 648 O O . PHE A 1 81 ? -4.591 2.453 6.159 1.00 79.31 81 PHE A O 1
ATOM 655 N N . TRP A 1 82 ? -6.277 0.985 5.952 1.00 77.44 82 TRP A N 1
ATOM 656 C CA . TRP A 1 82 ? -5.610 -0.089 6.695 1.00 77.44 82 TRP A CA 1
ATOM 657 C C . TRP A 1 82 ? -4.284 -0.506 6.053 1.00 77.44 82 TRP A C 1
ATOM 659 O O . TRP A 1 82 ? -3.276 -0.667 6.745 1.00 77.44 82 TRP A O 1
ATOM 669 N N . ARG A 1 83 ? -4.258 -0.643 4.720 1.00 75.06 83 ARG A N 1
ATOM 670 C CA . ARG A 1 83 ? -3.027 -0.963 3.985 1.00 75.06 83 ARG A CA 1
ATOM 671 C C . ARG A 1 83 ? -1.972 0.126 4.147 1.00 75.06 83 ARG A C 1
ATOM 673 O O . ARG A 1 83 ? -0.831 -0.202 4.459 1.00 75.06 83 ARG A O 1
ATOM 680 N N . GLN A 1 84 ? -2.356 1.398 4.028 1.00 79.44 84 GLN A N 1
ATOM 681 C CA . GLN A 1 84 ? -1.418 2.511 4.211 1.00 79.44 84 GLN A CA 1
ATOM 682 C C . GLN A 1 84 ? -0.893 2.613 5.649 1.00 79.44 84 GLN A C 1
ATOM 684 O O . GLN A 1 84 ? 0.303 2.817 5.872 1.00 79.44 84 GLN A O 1
ATOM 689 N N . LEU A 1 85 ? -1.764 2.385 6.636 1.00 83.88 85 LEU A N 1
ATOM 690 C CA . LEU A 1 85 ? -1.388 2.358 8.046 1.00 83.88 85 LEU A CA 1
ATOM 691 C C . LEU A 1 85 ? -0.366 1.251 8.335 1.00 83.88 85 LEU A C 1
ATOM 693 O O . LEU A 1 85 ? 0.594 1.478 9.070 1.00 83.88 85 LEU A O 1
ATOM 697 N N . MET A 1 86 ? -0.531 0.072 7.730 1.00 81.56 86 MET A N 1
ATOM 698 C CA . MET A 1 86 ? 0.427 -1.025 7.868 1.00 81.56 86 MET A CA 1
ATOM 699 C C . MET A 1 86 ? 1.830 -0.641 7.388 1.00 81.56 86 MET A C 1
ATOM 701 O O . MET A 1 86 ? 2.793 -0.969 8.079 1.00 81.56 86 MET A O 1
ATOM 705 N N . TYR A 1 87 ? 1.978 0.099 6.281 1.00 82.12 87 TYR A N 1
ATOM 706 C CA . TYR A 1 87 ? 3.295 0.604 5.865 1.00 82.12 87 TYR A CA 1
ATOM 707 C C . TYR A 1 87 ? 3.875 1.569 6.886 1.00 82.12 87 TYR A C 1
ATOM 709 O O . TYR A 1 87 ? 5.042 1.453 7.256 1.00 82.12 87 TYR A O 1
ATOM 717 N N . PHE A 1 88 ? 3.056 2.494 7.386 1.00 85.00 88 PHE A N 1
ATOM 718 C CA . PHE A 1 88 ? 3.494 3.444 8.401 1.00 85.00 88 PHE A CA 1
ATOM 719 C C . PHE A 1 88 ? 4.001 2.731 9.664 1.00 85.00 88 PHE A C 1
ATOM 721 O O . PHE A 1 88 ? 5.077 3.051 10.176 1.00 85.00 88 PHE A O 1
ATOM 728 N N . VAL A 1 89 ? 3.271 1.717 10.136 1.00 85.06 89 VAL A N 1
ATOM 729 C CA . VAL A 1 89 ? 3.670 0.890 11.283 1.00 85.06 89 VAL A CA 1
ATOM 730 C C . VAL A 1 89 ? 4.922 0.069 10.972 1.00 85.06 89 VAL A C 1
ATOM 732 O O . VAL A 1 89 ? 5.811 0.003 11.820 1.00 85.06 89 VAL A O 1
ATOM 735 N N . LEU A 1 90 ? 5.043 -0.495 9.766 1.00 86.12 90 LEU A N 1
ATOM 736 C CA . LEU A 1 90 ? 6.226 -1.236 9.324 1.00 86.12 90 LEU A CA 1
ATOM 737 C C . LEU A 1 90 ? 7.477 -0.352 9.386 1.00 86.12 90 LEU A C 1
ATOM 739 O O . LEU A 1 90 ? 8.441 -0.703 10.063 1.00 86.12 90 LEU A O 1
ATOM 743 N N . PHE A 1 91 ? 7.450 0.829 8.762 1.00 86.06 91 PHE A N 1
ATOM 744 C CA . PHE A 1 91 ? 8.571 1.771 8.800 1.00 86.06 91 PHE A CA 1
ATOM 745 C C . PHE A 1 91 ? 8.874 2.243 10.223 1.00 86.06 91 PHE A C 1
ATOM 747 O O . PHE A 1 91 ? 10.042 2.346 10.602 1.00 86.06 91 PHE A O 1
ATOM 754 N N . LYS A 1 92 ? 7.843 2.489 11.040 1.00 83.56 92 LYS A N 1
ATOM 755 C CA . LYS A 1 92 ? 8.006 2.830 12.460 1.00 83.56 92 LYS A CA 1
ATOM 756 C C . LYS A 1 92 ? 8.698 1.702 13.233 1.00 83.56 92 LYS A C 1
ATOM 758 O O . LYS A 1 92 ? 9.575 1.982 14.046 1.00 83.56 92 LYS A O 1
ATOM 763 N N . SER A 1 93 ? 8.339 0.447 12.966 1.00 83.00 93 SER A N 1
ATOM 764 C CA . SER A 1 93 ? 8.941 -0.736 13.588 1.00 83.00 93 SER A CA 1
ATOM 765 C C . SER A 1 93 ? 10.386 -0.950 13.137 1.00 83.00 93 SER A C 1
ATOM 767 O O . SER A 1 93 ? 11.257 -1.159 13.975 1.00 83.00 93 SER A O 1
ATOM 769 N N . VAL A 1 94 ? 10.670 -0.825 11.837 1.00 85.50 94 VAL A N 1
ATOM 770 C CA . VAL A 1 94 ? 12.030 -0.930 11.281 1.00 85.50 94 VAL A CA 1
ATOM 771 C C . VAL A 1 94 ? 12.936 0.156 11.862 1.00 85.50 94 VAL A C 1
ATOM 773 O O . VAL A 1 94 ? 14.038 -0.141 12.316 1.00 85.50 94 VAL A O 1
ATOM 776 N N . ARG A 1 95 ? 12.459 1.406 11.943 1.00 83.94 95 ARG A N 1
ATOM 777 C CA . ARG A 1 95 ? 13.208 2.506 12.572 1.00 83.94 95 ARG A CA 1
ATOM 778 C C . ARG A 1 95 ? 13.513 2.236 14.045 1.00 83.94 95 ARG A C 1
ATOM 780 O O . ARG A 1 95 ? 14.631 2.492 14.478 1.00 83.94 95 ARG A O 1
ATOM 787 N N . LYS A 1 96 ? 12.550 1.703 14.805 1.00 80.69 96 LYS A N 1
ATOM 788 C CA . LYS A 1 96 ? 12.764 1.306 16.207 1.00 80.69 96 LYS A CA 1
ATOM 789 C C . LYS A 1 96 ? 13.782 0.173 16.350 1.00 80.69 96 LYS A C 1
ATOM 791 O O . LYS A 1 96 ? 14.636 0.249 17.227 1.00 80.69 96 LYS A O 1
ATOM 796 N N . ALA A 1 97 ? 13.728 -0.828 15.470 1.00 82.06 97 ALA A N 1
ATOM 797 C CA . ALA A 1 97 ? 14.672 -1.944 15.460 1.00 82.06 97 ALA A CA 1
ATOM 798 C C . ALA A 1 97 ? 16.109 -1.483 15.162 1.00 82.06 97 ALA A C 1
ATOM 800 O O . ALA A 1 97 ? 17.028 -1.874 15.873 1.00 82.06 97 ALA A O 1
ATOM 801 N N . ILE A 1 98 ? 16.296 -0.596 14.175 1.00 83.69 98 ILE A N 1
ATOM 802 C CA . ILE A 1 98 ? 17.610 -0.008 13.847 1.00 83.69 98 ILE A CA 1
ATOM 803 C C . ILE A 1 98 ? 18.154 0.820 15.016 1.00 83.69 98 ILE A C 1
ATOM 805 O O . ILE A 1 98 ? 19.346 0.788 15.299 1.00 83.69 98 ILE A O 1
ATOM 809 N N . LYS A 1 99 ? 17.280 1.546 15.721 1.00 81.75 99 LYS A N 1
ATOM 810 C CA . LYS A 1 99 ? 17.659 2.361 16.881 1.00 81.75 99 LYS A CA 1
ATOM 811 C C . LYS A 1 99 ? 18.014 1.523 18.120 1.00 81.75 99 LYS A C 1
ATOM 813 O O . LYS A 1 99 ? 18.455 2.083 19.117 1.00 81.75 99 LYS A O 1
ATOM 818 N N . GLY A 1 100 ? 17.822 0.202 18.076 1.00 71.75 100 GLY A N 1
ATOM 819 C CA . GLY A 1 100 ? 18.128 -0.696 19.190 1.00 71.75 100 GLY A CA 1
ATOM 820 C C . GLY A 1 100 ? 17.194 -0.534 20.391 1.00 71.75 100 GLY A C 1
ATOM 821 O O . GLY A 1 100 ? 17.458 -1.101 21.449 1.00 71.75 100 GLY A O 1
ATOM 822 N N . GLU A 1 101 ? 16.086 0.201 20.243 1.00 66.44 101 GLU A N 1
ATOM 823 C CA . GLU A 1 101 ? 15.012 0.241 21.233 1.00 66.44 101 GLU A CA 1
ATOM 824 C C . GLU A 1 101 ? 14.258 -1.093 21.138 1.00 66.44 101 GLU A C 1
ATOM 826 O O . GLU A 1 101 ? 13.183 -1.193 20.539 1.00 66.44 101 GLU A O 1
ATOM 831 N N . LEU A 1 102 ? 14.852 -2.153 21.699 1.00 60.72 102 LEU A N 1
ATOM 832 C CA . LEU A 1 102 ? 14.113 -3.350 22.072 1.00 60.72 102 LEU A CA 1
ATOM 833 C C . LEU A 1 102 ? 12.931 -2.838 22.890 1.00 60.72 102 LEU A C 1
ATOM 835 O O . LEU A 1 102 ? 13.129 -2.222 23.938 1.00 60.72 102 LEU A O 1
ATOM 839 N N . ASN A 1 103 ? 11.709 -3.001 22.376 1.00 59.62 103 ASN A N 1
ATOM 840 C CA . ASN A 1 103 ? 10.519 -2.721 23.164 1.00 59.62 103 ASN A CA 1
ATOM 841 C C . ASN A 1 103 ? 10.590 -3.694 24.344 1.00 59.62 103 ASN A C 1
ATOM 843 O O . ASN A 1 103 ? 10.201 -4.853 24.209 1.00 59.62 103 ASN A O 1
ATOM 847 N N . THR A 1 104 ? 11.164 -3.248 25.462 1.00 60.59 104 THR A N 1
ATOM 848 C CA . THR A 1 104 ? 11.221 -4.019 26.693 1.00 60.59 104 THR A CA 1
ATOM 849 C C . THR A 1 104 ? 9.783 -4.323 27.044 1.00 60.59 104 THR A C 1
ATOM 851 O O . THR A 1 104 ? 9.005 -3.429 27.380 1.00 60.59 104 THR A O 1
ATOM 854 N N . TRP A 1 105 ? 9.408 -5.587 26.875 1.00 60.84 105 TRP A N 1
ATOM 855 C CA . TRP A 1 105 ? 8.128 -6.087 27.330 1.00 60.84 105 TRP A CA 1
ATOM 856 C C . TRP A 1 105 ? 8.104 -5.803 28.824 1.00 60.84 105 TRP A C 1
ATOM 858 O O . TRP A 1 105 ? 9.000 -6.262 29.528 1.00 60.84 105 TRP A O 1
ATOM 868 N N . GLY A 1 106 ? 7.189 -4.941 29.272 1.00 66.69 106 GLY A N 1
ATOM 869 C CA . GLY A 1 106 ? 7.157 -4.454 30.645 1.00 66.69 106 GLY A CA 1
ATOM 870 C C . GLY A 1 106 ? 7.033 -5.627 31.607 1.00 66.69 106 GLY A C 1
ATOM 871 O O . GLY A 1 106 ? 5.931 -6.088 31.891 1.00 66.69 106 GLY A O 1
ATOM 872 N N . THR A 1 107 ? 8.164 -6.140 32.083 1.00 63.47 107 THR A N 1
ATOM 873 C CA . THR A 1 107 ? 8.219 -7.223 33.050 1.00 63.47 107 THR A CA 1
ATOM 874 C C . THR A 1 107 ? 7.692 -6.651 34.353 1.00 63.47 107 THR A C 1
ATOM 876 O O . THR A 1 107 ? 8.379 -5.908 35.054 1.00 63.47 107 THR A O 1
ATOM 879 N N . LEU A 1 108 ? 6.432 -6.957 34.658 1.00 69.62 108 LEU A N 1
ATOM 880 C CA . LEU A 1 108 ? 5.834 -6.646 35.948 1.00 69.62 108 LEU A CA 1
ATOM 881 C C . LEU A 1 108 ? 6.679 -7.336 37.024 1.00 69.62 108 LEU A C 1
ATOM 883 O O . LEU A 1 108 ? 6.709 -8.566 37.111 1.00 69.62 108 LEU A O 1
ATOM 887 N N . LYS A 1 109 ? 7.404 -6.545 37.826 1.00 66.31 109 LYS A N 1
ATOM 888 C CA . LYS A 1 109 ? 8.106 -7.055 39.006 1.00 66.31 109 LYS A CA 1
ATOM 889 C C . LYS A 1 109 ? 7.057 -7.689 39.915 1.00 66.31 109 LYS A C 1
ATOM 891 O O . LYS A 1 109 ? 6.180 -6.994 40.418 1.00 66.31 109 LYS A O 1
ATOM 896 N N . ARG A 1 110 ? 7.131 -9.005 40.114 1.00 73.62 110 ARG A N 1
ATOM 897 C CA . ARG A 1 110 ? 6.279 -9.701 41.082 1.00 73.62 110 ARG A CA 1
ATOM 898 C C . ARG A 1 110 ? 6.667 -9.239 42.486 1.00 73.62 110 ARG A C 1
ATOM 900 O O . ARG A 1 110 ? 7.646 -9.720 43.045 1.00 73.62 110 ARG A O 1
ATOM 907 N N . THR A 1 111 ? 5.911 -8.313 43.061 1.00 68.12 111 THR A N 1
ATOM 908 C CA . THR A 1 111 ? 5.950 -8.000 44.493 1.00 68.12 111 THR A CA 1
ATOM 909 C C . THR A 1 111 ? 5.099 -9.021 45.243 1.00 68.12 111 THR A C 1
ATOM 911 O O . THR A 1 111 ? 3.965 -8.762 45.631 1.00 68.12 111 THR A O 1
ATOM 914 N N . GLY A 1 112 ? 5.651 -10.221 45.426 1.00 67.75 112 GLY A N 1
ATOM 915 C CA . GLY A 1 112 ? 5.112 -11.219 46.348 1.00 67.75 112 GLY A CA 1
ATOM 916 C C . GLY A 1 112 ? 5.473 -10.853 47.784 1.00 67.75 112 GLY A C 1
ATOM 917 O O . GLY A 1 112 ? 6.410 -11.408 48.342 1.00 67.75 112 GLY A O 1
ATOM 918 N N . GLY A 1 113 ? 4.770 -9.885 48.369 1.00 65.38 113 GLY A N 1
ATOM 919 C CA . GLY A 1 113 ? 4.864 -9.594 49.798 1.00 65.38 113 GLY A CA 1
ATOM 920 C C . GLY A 1 113 ? 3.970 -10.545 50.586 1.00 65.38 113 GLY A C 1
ATOM 921 O O . GLY A 1 113 ? 2.855 -10.170 50.941 1.00 65.38 113 GLY A O 1
ATOM 922 N N . VAL A 1 114 ? 4.427 -11.772 50.843 1.00 65.25 114 VAL A N 1
ATOM 923 C CA . VAL A 1 114 ? 3.769 -12.640 51.829 1.00 65.25 114 VAL A CA 1
ATOM 924 C C . VAL A 1 114 ? 4.192 -12.141 53.208 1.00 65.25 114 VAL A C 1
ATOM 926 O O . VAL A 1 114 ? 5.334 -12.323 53.618 1.00 65.25 114 VAL A O 1
ATOM 929 N N . LYS A 1 115 ? 3.285 -11.455 53.910 1.00 63.88 115 LYS A N 1
ATOM 930 C CA . LYS A 1 115 ? 3.430 -11.237 55.351 1.00 63.88 115 LYS A CA 1
ATOM 931 C C . LYS A 1 115 ? 3.215 -12.588 56.020 1.00 63.88 115 LYS A C 1
ATOM 933 O O . LYS A 1 115 ? 2.088 -13.079 56.038 1.00 63.88 115 LYS A O 1
ATOM 938 N N . GLU A 1 116 ? 4.280 -13.190 56.533 1.00 65.88 116 GLU A N 1
ATOM 939 C CA . GLU A 1 116 ? 4.134 -14.298 57.468 1.00 65.88 116 GLU A CA 1
ATOM 940 C C . GLU A 1 116 ? 3.394 -13.776 58.702 1.00 65.88 116 GLU A C 1
ATOM 942 O O . GLU A 1 116 ? 3.887 -12.915 59.431 1.00 65.88 116 GLU A O 1
ATOM 947 N N . VAL A 1 117 ? 2.164 -14.248 58.893 1.00 65.19 117 VAL A N 1
ATOM 948 C CA . VAL A 1 117 ? 1.436 -14.070 60.146 1.00 65.19 117 VAL A CA 1
ATOM 949 C C . VAL A 1 117 ? 2.029 -15.088 61.112 1.00 65.19 117 VAL A C 1
ATOM 951 O O . VAL A 1 117 ? 1.563 -16.223 61.204 1.00 65.19 117 VAL A O 1
ATOM 954 N N . THR A 1 118 ? 3.102 -14.702 61.798 1.00 58.19 118 THR A N 1
ATOM 955 C CA . THR A 1 118 ? 3.581 -15.422 62.974 1.00 58.19 118 THR A CA 1
ATOM 956 C C . THR A 1 118 ? 2.491 -15.344 64.037 1.00 58.19 118 THR A C 1
ATOM 958 O O . THR A 1 118 ? 2.295 -14.332 64.704 1.00 58.19 118 THR A O 1
ATOM 961 N N . THR A 1 119 ? 1.713 -16.420 64.133 1.00 55.22 119 THR A N 1
ATOM 962 C CA . THR A 1 119 ? 0.749 -16.630 65.211 1.00 55.22 119 THR A CA 1
ATOM 963 C C . THR A 1 119 ? 1.558 -16.943 66.464 1.00 55.22 119 THR A C 1
ATOM 965 O O . THR A 1 119 ? 2.126 -18.027 66.578 1.00 55.22 119 THR A O 1
ATOM 968 N N . SER A 1 120 ? 1.684 -15.960 67.354 1.00 47.75 120 SER A N 1
ATOM 969 C CA . SER A 1 120 ? 2.272 -16.144 68.680 1.00 47.75 120 SER A CA 1
ATOM 970 C C . SER A 1 120 ? 1.404 -17.109 69.489 1.00 47.75 120 SER A C 1
ATOM 972 O O . SER A 1 120 ? 0.187 -16.924 69.554 1.00 47.75 120 SER A O 1
ATOM 974 N N . ALA A 1 121 ? 2.054 -18.137 70.036 1.00 47.38 121 ALA A N 1
ATOM 975 C CA . ALA A 1 121 ? 1.490 -19.144 70.932 1.00 47.38 121 ALA A CA 1
ATOM 976 C C . ALA A 1 121 ? 1.049 -18.563 72.284 1.00 47.38 121 ALA A C 1
ATOM 978 O O . ALA A 1 121 ? 1.629 -17.531 72.699 1.00 47.38 121 ALA A O 1
#

Sequence (121 aa):
APLADIFMLFSLVSGLFSLSEVNGISWTGIAGLFSLHNGFGQVMFYYFLFVFVDMFFAGIAFKMEGEKLSNLIYLFPQRFFWRQLMYFVLFKSVRKAIKGELNTWGTLKRTGGVKEVTTSA

pLDDT: mean 70.77, std 8.61, range [47.38, 86.12]

Secondary structure (DSSP, 8-state):
-HHHHHHHHHHHHHHHHHHHHSSS--HHHHHHHT-TTSHHHHHHHHHHHHHHHHHHHHHHHHHHHT--GGGGGGHHHHHHHHHHHHHHHHHHHHHHHHTT---------------------

Radius of gyration: 26.53 Å; chains: 1; bounding box: 47×28×100 Å

Foldseek 3Di:
DLVLVVVLVVLVVVLVVVCVVVPDDDPVSVVVQCDCPRPNNVSVVVVVVVVVVVLVVLVVVCVVVVDDCVVVVVVVVVVVVVSVVVVVVVVVVVVCVVVVVPVPPPPPPPPPPDDPPPPDD